Protein AF-A0A838KE91-F1 (afdb_monomer_lite)

Radius of gyration: 13.76 Å; chains: 1; bounding box: 28×25×41 Å

pLDDT: mean 90.92, std 10.04, range [49.72, 97.94]

Sequence (57 aa):
MTQTGWRSTELTRRLGVELPLMQAPLGGGPGTPELTAAASGAGCLGVVGAGYLDPPD

Structure (mmCIF, N/CA/C/O backbone):
data_AF-A0A838KE91-F1
#
_entry.id   AF-A0A838KE91-F1
#
loop_
_atom_site.group_PDB
_atom_site.id
_atom_site.type_symbol
_atom_site.label_atom_id
_atom_site.label_alt_id
_atom_site.label_comp_id
_atom_site.label_asym_id
_atom_site.label_entity_id
_atom_site.label_seq_id
_atom_site.pdbx_PDB_ins_code
_atom_site.Cartn_x
_atom_site.Cartn_y
_atom_site.Cartn_z
_atom_site.occupancy
_atom_site.B_iso_or_equiv
_atom_site.auth_seq_id
_atom_site.auth_comp_id
_atom_site.auth_asym_id
_atom_site.auth_atom_id
_atom_site.pdbx_PDB_model_num
ATOM 1 N N . MET A 1 1 ? -15.974 -14.405 14.896 1.00 49.72 1 MET A N 1
ATOM 2 C CA . MET A 1 1 ? -14.697 -13.686 15.089 1.00 49.72 1 MET A CA 1
ATOM 3 C C . MET A 1 1 ? -15.028 -12.235 15.379 1.00 49.72 1 MET A C 1
ATOM 5 O O . MET A 1 1 ? -15.663 -11.598 14.551 1.00 49.72 1 MET A O 1
ATOM 9 N N . THR A 1 2 ? -14.721 -11.745 16.575 1.00 56.62 2 THR A N 1
ATOM 10 C CA . THR A 1 2 ? -15.000 -10.366 16.989 1.00 56.62 2 THR A CA 1
ATOM 11 C C . THR A 1 2 ? -14.164 -9.427 16.128 1.00 56.62 2 THR A C 1
ATOM 13 O O . THR A 1 2 ? -12.936 -9.450 16.204 1.00 56.62 2 THR A O 1
ATOM 16 N N . GLN A 1 3 ? -14.812 -8.634 15.274 1.00 59.59 3 GLN A N 1
ATOM 17 C CA . GLN A 1 3 ? -14.141 -7.552 14.564 1.00 59.59 3 GLN A CA 1
ATOM 18 C C . GLN A 1 3 ? -13.563 -6.603 15.618 1.00 59.59 3 GLN A C 1
ATOM 20 O O . GLN A 1 3 ? -14.296 -5.941 16.348 1.00 59.59 3 GLN A O 1
ATOM 25 N N . THR A 1 4 ? -12.244 -6.597 15.769 1.00 66.69 4 THR A N 1
ATOM 26 C CA . THR A 1 4 ? -11.578 -5.679 16.685 1.00 66.69 4 THR A CA 1
ATOM 27 C C . THR A 1 4 ? -11.723 -4.269 16.113 1.00 66.69 4 THR A C 1
ATOM 29 O O . THR A 1 4 ? -11.462 -4.070 14.926 1.00 66.69 4 THR A O 1
ATOM 32 N N . GLY A 1 5 ? -12.124 -3.292 16.933 1.00 83.00 5 GLY A N 1
ATOM 33 C CA . GLY A 1 5 ? -12.438 -1.929 16.473 1.00 83.00 5 GLY A CA 1
ATOM 34 C C . GLY A 1 5 ? -11.317 -1.224 15.699 1.00 83.00 5 GLY A C 1
ATOM 35 O O . GLY A 1 5 ? -11.590 -0.282 14.967 1.00 83.00 5 GLY A O 1
ATOM 36 N N . TRP A 1 6 ? -10.070 -1.702 15.789 1.00 90.75 6 TRP A N 1
ATOM 37 C CA . TRP A 1 6 ? -8.966 -1.170 14.991 1.00 90.75 6 TRP A CA 1
ATOM 38 C C . TRP A 1 6 ? -9.103 -1.463 13.487 1.00 90.75 6 TRP A C 1
ATOM 40 O O . TRP A 1 6 ? -8.641 -0.654 12.698 1.00 90.75 6 TRP A O 1
ATOM 50 N N . ARG A 1 7 ? -9.746 -2.564 13.059 1.00 93.06 7 ARG A N 1
ATOM 51 C CA . ARG A 1 7 ? -9.890 -2.896 11.622 1.00 93.06 7 ARG A CA 1
ATOM 52 C C . ARG A 1 7 ? -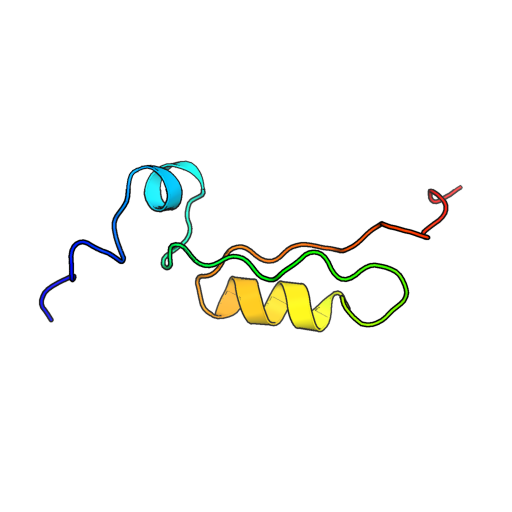10.995 -2.084 10.932 1.00 93.06 7 ARG A C 1
ATOM 54 O O . ARG A 1 7 ? -10.839 -1.681 9.784 1.00 93.06 7 ARG A O 1
ATOM 61 N N . SER A 1 8 ? -12.094 -1.796 11.633 1.00 91.88 8 SER A N 1
ATOM 62 C CA . SER A 1 8 ? -13.215 -1.007 11.095 1.00 91.88 8 SER A CA 1
ATOM 63 C C . SER A 1 8 ? -13.182 0.422 11.610 1.00 91.88 8 SER A C 1
ATOM 65 O O . SER A 1 8 ? -13.698 0.752 12.677 1.00 91.88 8 SER A O 1
ATOM 67 N N . THR A 1 9 ? -12.580 1.286 10.803 1.00 93.00 9 THR A N 1
ATOM 68 C CA . THR A 1 9 ? -12.480 2.724 11.039 1.00 93.00 9 THR A CA 1
ATOM 69 C C . THR A 1 9 ? -13.297 3.469 9.988 1.00 93.00 9 THR A C 1
ATOM 71 O O . THR A 1 9 ? -13.756 2.897 9.000 1.00 93.00 9 THR A O 1
ATOM 74 N N . GLU A 1 10 ? -13.484 4.772 10.178 1.00 95.06 10 GLU A N 1
ATOM 75 C CA . GLU A 1 10 ? -14.091 5.601 9.135 1.00 95.06 10 GLU A CA 1
ATOM 76 C C . GLU A 1 10 ? -13.251 5.621 7.852 1.00 95.06 10 GLU A C 1
ATOM 78 O O . GLU A 1 10 ? -13.796 5.604 6.751 1.00 95.06 10 GLU A O 1
ATOM 83 N N . LEU A 1 11 ? -11.924 5.581 7.988 1.00 93.62 11 LEU A N 1
ATOM 84 C CA . LEU A 1 11 ? -11.000 5.543 6.861 1.00 93.62 11 LEU A CA 1
ATOM 85 C C . LEU A 1 11 ? -11.188 4.275 6.016 1.00 93.62 11 LEU A C 1
ATOM 87 O O . LEU A 1 11 ? -11.314 4.372 4.797 1.00 93.62 11 LEU A O 1
ATOM 91 N N . THR A 1 12 ? -11.255 3.100 6.653 1.00 96.00 12 THR A N 1
ATOM 92 C CA . THR A 1 12 ? -11.399 1.825 5.933 1.00 96.00 12 THR A CA 1
ATOM 93 C C . THR A 1 12 ? -12.739 1.740 5.198 1.00 96.00 12 THR A C 1
ATOM 95 O O . THR A 1 12 ? -12.775 1.308 4.048 1.00 96.00 12 THR A O 1
ATOM 98 N N . ARG A 1 13 ? -13.820 2.284 5.783 1.00 95.56 13 ARG A N 1
ATOM 99 C CA . ARG A 1 13 ? -15.134 2.410 5.122 1.00 95.56 13 ARG A CA 1
ATOM 100 C C . ARG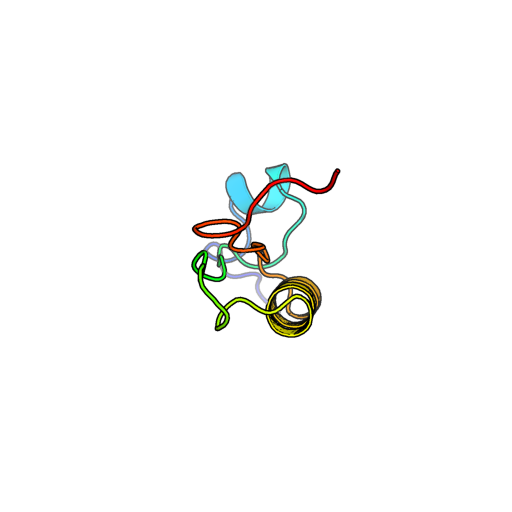 A 1 13 ? -15.128 3.347 3.918 1.00 95.56 13 ARG A C 1
ATOM 102 O O . ARG A 1 13 ? -15.721 3.015 2.899 1.00 95.56 13 ARG A O 1
ATOM 109 N N . ARG A 1 14 ? -14.473 4.507 4.020 1.00 96.56 14 ARG A N 1
ATOM 110 C CA . ARG A 1 14 ? -14.410 5.481 2.916 1.00 96.56 14 ARG A CA 1
ATOM 111 C C . ARG A 1 14 ? -13.581 4.993 1.736 1.00 96.56 14 ARG A C 1
ATOM 113 O O . ARG A 1 14 ? -13.886 5.347 0.604 1.00 96.56 14 ARG A O 1
ATOM 120 N N . LEU A 1 15 ? -12.534 4.221 2.009 1.00 95.75 15 LEU A N 1
ATOM 121 C CA . LEU A 1 15 ? -11.598 3.742 0.993 1.00 95.75 15 LEU A CA 1
ATOM 122 C C . LEU A 1 15 ? -11.925 2.336 0.473 1.00 95.75 15 LEU A C 1
ATOM 124 O O . LEU A 1 15 ? -11.314 1.906 -0.498 1.00 95.75 15 LEU A O 1
ATOM 128 N N . GLY A 1 16 ? -12.866 1.621 1.099 1.00 96.12 16 GLY A N 1
ATOM 129 C CA . GLY A 1 16 ? -13.241 0.265 0.692 1.00 96.12 16 GLY A CA 1
ATOM 130 C C . GLY A 1 16 ? -12.153 -0.784 0.949 1.00 96.12 16 GLY A C 1
ATOM 131 O O . GLY A 1 16 ? -12.059 -1.751 0.202 1.00 96.12 16 GLY A O 1
ATOM 132 N N . VAL A 1 17 ? -11.329 -0.594 1.984 1.00 96.94 17 VAL A N 1
ATOM 133 C CA . VAL A 1 17 ? -10.251 -1.523 2.380 1.00 96.94 17 VAL A CA 1
ATOM 134 C C . VAL A 1 17 ? -10.602 -2.241 3.687 1.00 96.94 17 VAL A C 1
ATOM 136 O O . VAL A 1 17 ? -11.420 -1.760 4.468 1.00 96.94 17 VAL A O 1
ATOM 139 N N . GLU A 1 18 ? -9.984 -3.390 3.958 1.00 96.56 18 GLU A N 1
ATOM 140 C CA . GLU A 1 18 ? -10.275 -4.204 5.152 1.00 96.56 18 GLU A CA 1
ATOM 141 C C . GLU A 1 18 ? -9.415 -3.838 6.364 1.00 96.56 18 GLU A C 1
ATOM 143 O O . GLU A 1 18 ? -9.795 -4.067 7.518 1.00 96.56 18 GLU A O 1
ATOM 148 N N . LEU A 1 19 ? -8.217 -3.321 6.100 1.00 96.06 19 LEU A N 1
ATOM 149 C CA . LEU A 1 19 ? -7.206 -3.002 7.093 1.00 96.06 19 LEU A CA 1
ATOM 150 C C . LEU A 1 19 ? -6.877 -1.509 7.020 1.00 96.06 19 LEU A C 1
ATOM 152 O O . LEU A 1 19 ? -6.709 -0.977 5.922 1.00 96.06 19 LEU A O 1
ATOM 156 N N . PRO A 1 20 ? -6.718 -0.813 8.161 1.00 96.12 20 PRO A N 1
ATOM 157 C CA . PRO A 1 20 ? -6.253 0.575 8.202 1.00 96.12 20 PRO A CA 1
ATOM 158 C C . PRO A 1 20 ? -4.732 0.642 7.967 1.00 96.12 20 PRO A C 1
ATOM 160 O O . PRO A 1 20 ? -3.995 1.262 8.730 1.00 96.12 20 PRO A O 1
ATOM 163 N N . LEU A 1 21 ? -4.249 -0.072 6.956 1.00 95.62 21 LEU A N 1
ATOM 164 C CA . LEU A 1 21 ? -2.846 -0.208 6.609 1.00 95.62 21 LEU A CA 1
ATOM 165 C C . LEU A 1 21 ? -2.649 0.288 5.182 1.00 95.62 21 LEU A C 1
ATOM 167 O O . LEU A 1 21 ? -3.468 0.036 4.297 1.00 95.62 21 LEU A O 1
ATOM 171 N N . MET A 1 22 ? -1.539 0.980 4.968 1.00 95.69 22 MET A N 1
ATOM 172 C CA . MET A 1 22 ? -1.135 1.506 3.673 1.00 95.69 22 MET A CA 1
ATOM 173 C C . MET A 1 22 ? 0.285 1.029 3.389 1.00 95.69 22 MET A C 1
ATOM 175 O O . MET A 1 22 ? 1.164 1.153 4.243 1.00 95.69 22 MET A O 1
ATOM 179 N N . GLN A 1 23 ? 0.519 0.495 2.193 1.00 97.25 23 GLN A N 1
ATOM 180 C CA . GLN A 1 23 ? 1.879 0.273 1.709 1.00 97.25 23 GLN A CA 1
ATOM 181 C C . GLN A 1 23 ? 2.531 1.638 1.441 1.00 97.25 23 GLN A C 1
ATOM 183 O O . GLN A 1 23 ? 1.977 2.457 0.713 1.00 97.25 23 GLN A O 1
ATOM 188 N N . ALA A 1 24 ? 3.700 1.894 2.037 1.00 96.00 24 ALA A N 1
ATOM 189 C CA . ALA A 1 24 ? 4.410 3.164 1.869 1.00 96.00 24 ALA A CA 1
ATOM 190 C C . ALA A 1 24 ? 4.689 3.442 0.381 1.00 96.00 24 ALA A C 1
ATOM 192 O O . ALA A 1 24 ? 5.114 2.520 -0.302 1.00 96.00 24 ALA A O 1
ATOM 193 N N . PRO A 1 25 ? 4.508 4.665 -0.143 1.00 93.44 25 PRO A N 1
ATOM 194 C CA . PRO A 1 25 ? 4.842 4.973 -1.532 1.00 93.44 25 PRO A CA 1
ATOM 195 C C . PRO A 1 25 ? 6.358 4.856 -1.752 1.00 93.44 25 PRO A C 1
ATOM 197 O O . PRO A 1 25 ? 7.131 5.679 -1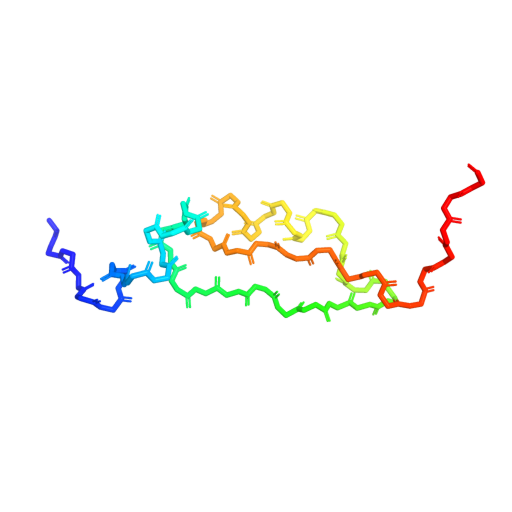.266 1.00 93.44 25 PRO A O 1
ATOM 200 N N . LEU A 1 26 ? 6.788 3.820 -2.476 1.00 94.12 26 LEU A N 1
ATOM 201 C CA . LEU A 1 26 ? 8.201 3.503 -2.712 1.00 94.12 26 LEU A CA 1
ATOM 202 C C . LEU A 1 26 ? 8.598 3.863 -4.156 1.00 94.12 26 LEU A C 1
ATOM 204 O O . LEU A 1 26 ? 8.577 3.013 -5.042 1.00 94.12 26 LEU A O 1
ATOM 208 N N . GLY A 1 27 ? 8.925 5.133 -4.410 1.00 91.56 27 GLY A N 1
ATOM 209 C CA . GLY A 1 27 ? 9.414 5.581 -5.724 1.00 91.56 27 GLY A CA 1
ATOM 210 C C . GLY A 1 27 ? 10.803 5.032 -6.073 1.00 91.56 27 GLY A C 1
ATOM 211 O O . GLY A 1 27 ? 11.555 4.623 -5.189 1.00 91.56 27 GLY A O 1
ATOM 212 N N . GLY A 1 28 ? 11.158 5.052 -7.361 1.00 86.56 28 GLY A N 1
ATOM 213 C CA . GLY A 1 28 ? 12.513 4.715 -7.828 1.00 86.56 28 GLY A CA 1
ATOM 214 C C . GLY A 1 28 ? 12.814 3.217 -7.961 1.00 86.56 28 GLY A C 1
ATOM 215 O O . GLY A 1 28 ? 13.975 2.823 -7.894 1.00 86.56 28 GLY A O 1
ATOM 216 N N . GLY A 1 29 ? 11.786 2.374 -8.121 1.00 85.75 29 GLY A N 1
ATOM 217 C CA . GLY A 1 29 ? 11.934 0.932 -8.371 1.00 85.75 29 GLY A CA 1
ATOM 218 C C . GLY A 1 29 ? 11.343 -0.021 -7.319 1.00 85.75 29 GLY A C 1
ATOM 219 O O . GLY A 1 29 ? 10.678 -0.971 -7.723 1.00 85.75 29 GLY A O 1
ATOM 220 N N . PRO A 1 30 ? 11.518 0.177 -5.996 1.00 89.50 30 PRO A N 1
ATOM 221 C CA . PRO A 1 30 ? 11.076 -0.810 -5.002 1.00 89.50 30 PRO A CA 1
ATOM 222 C C . PRO A 1 30 ? 9.550 -0.920 -4.844 1.00 89.50 30 PRO A C 1
ATOM 224 O O . PRO A 1 30 ? 9.055 -1.952 -4.393 1.00 89.50 30 PRO A O 1
ATOM 227 N N . GLY A 1 31 ? 8.788 0.111 -5.213 1.00 90.81 31 GLY A N 1
ATOM 228 C CA . GLY A 1 31 ? 7.323 0.097 -5.229 1.00 90.81 31 GLY A CA 1
ATOM 229 C C . GLY A 1 31 ? 6.756 -0.463 -6.523 1.00 90.81 31 GLY A C 1
ATOM 230 O O . GLY A 1 31 ? 6.112 0.276 -7.266 1.00 90.81 31 GLY A O 1
ATOM 231 N N . THR A 1 32 ? 7.019 -1.740 -6.813 1.00 93.88 32 THR A N 1
ATOM 232 C CA . THR A 1 32 ? 6.563 -2.363 -8.064 1.00 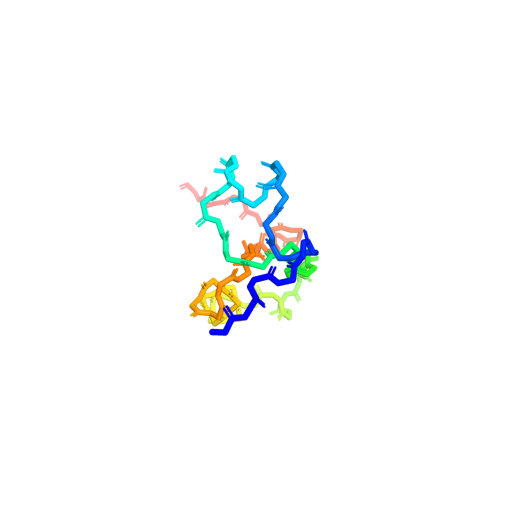93.88 32 THR A CA 1
ATOM 233 C C . THR A 1 32 ? 5.031 -2.497 -8.118 1.00 93.88 32 THR A C 1
ATOM 235 O O . THR A 1 32 ? 4.378 -2.575 -7.068 1.00 93.88 32 THR A O 1
ATOM 238 N N . PRO A 1 33 ? 4.428 -2.580 -9.320 1.00 94.19 33 PRO A N 1
ATOM 239 C CA . PRO A 1 33 ? 2.997 -2.849 -9.465 1.00 94.19 33 PRO A CA 1
ATOM 240 C C . PRO A 1 33 ? 2.545 -4.133 -8.754 1.00 94.19 33 PRO A C 1
ATOM 242 O O . PRO A 1 33 ? 1.463 -4.168 -8.169 1.00 94.19 33 PRO A O 1
ATOM 245 N N . GLU A 1 34 ? 3.380 -5.173 -8.745 1.00 96.62 34 GLU A N 1
ATOM 246 C CA . GLU A 1 34 ? 3.102 -6.444 -8.069 1.00 96.62 34 GLU A CA 1
ATOM 247 C C . GLU A 1 34 ? 3.026 -6.264 -6.552 1.00 96.62 34 GLU A C 1
ATOM 249 O O . GLU A 1 34 ? 2.156 -6.854 -5.913 1.00 96.62 34 GLU A O 1
ATOM 254 N N . LEU A 1 35 ? 3.882 -5.415 -5.968 1.00 96.12 35 LEU A N 1
ATOM 255 C CA . LEU A 1 35 ? 3.812 -5.081 -4.545 1.00 96.12 35 LEU A CA 1
ATOM 256 C C . LEU A 1 35 ? 2.514 -4.332 -4.218 1.00 96.12 35 LEU A C 1
ATOM 258 O O . LEU A 1 35 ? 1.831 -4.674 -3.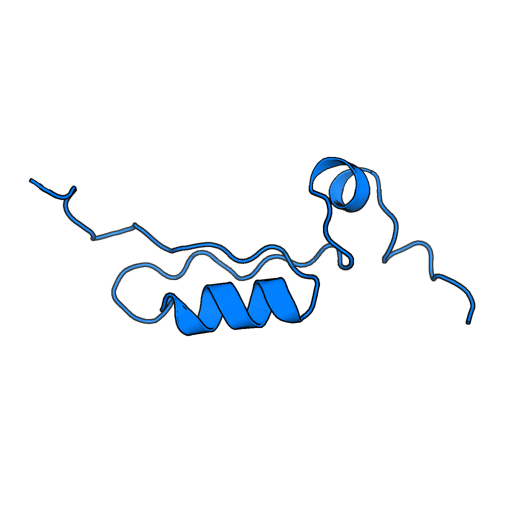250 1.00 96.12 35 LEU A O 1
ATOM 262 N N . THR A 1 36 ? 2.144 -3.343 -5.034 1.00 96.88 36 THR A N 1
ATOM 263 C CA . THR A 1 36 ? 0.880 -2.609 -4.880 1.00 96.88 36 THR A CA 1
ATOM 264 C C . THR A 1 36 ? -0.333 -3.541 -4.984 1.00 96.88 36 THR A C 1
ATOM 266 O O . THR A 1 36 ? -1.257 -3.454 -4.166 1.00 9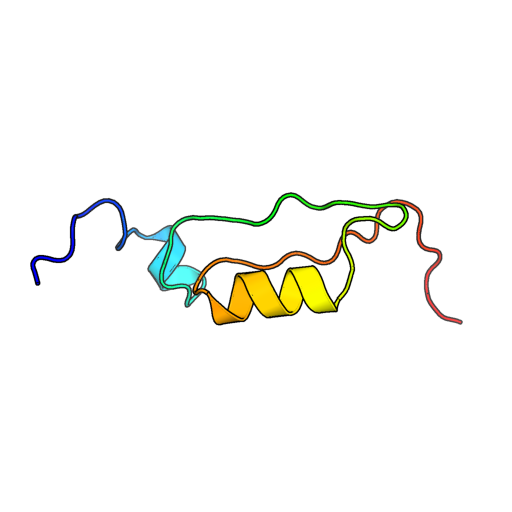6.88 36 THR A O 1
ATOM 269 N N . ALA A 1 37 ? -0.327 -4.463 -5.950 1.00 97.62 37 ALA A N 1
ATOM 270 C CA . ALA A 1 37 ? -1.386 -5.449 -6.135 1.00 97.62 37 ALA A CA 1
ATOM 271 C C . ALA A 1 37 ? -1.458 -6.436 -4.961 1.00 97.62 37 ALA A C 1
ATOM 273 O O . ALA A 1 37 ? -2.548 -6.701 -4.455 1.00 97.62 37 ALA A O 1
ATOM 274 N N . ALA A 1 38 ? -0.315 -6.927 -4.475 1.00 97.88 38 ALA A N 1
ATOM 275 C CA . ALA A 1 38 ? -0.249 -7.827 -3.327 1.00 97.88 38 ALA A CA 1
ATOM 276 C C . ALA A 1 38 ? -0.777 -7.164 -2.044 1.00 97.88 38 ALA A C 1
ATOM 278 O O . ALA A 1 38 ? -1.561 -7.773 -1.317 1.00 97.88 38 ALA A O 1
ATOM 279 N N . ALA A 1 39 ? -0.411 -5.903 -1.787 1.00 97.44 39 ALA A N 1
ATOM 280 C CA . ALA A 1 39 ? -0.937 -5.141 -0.654 1.00 97.44 39 ALA A CA 1
ATOM 281 C C . ALA A 1 39 ? -2.463 -4.962 -0.744 1.00 97.44 39 ALA A C 1
ATOM 283 O O . ALA A 1 39 ? -3.167 -5.176 0.244 1.00 97.44 39 ALA A O 1
ATOM 284 N N . SER A 1 40 ? -2.971 -4.632 -1.935 1.00 97.56 40 SER A N 1
ATOM 285 C CA . SER A 1 40 ? -4.410 -4.474 -2.184 1.00 97.56 40 SER A CA 1
ATOM 286 C C . SER A 1 40 ? -5.169 -5.793 -2.004 1.00 97.56 40 SER A C 1
ATOM 288 O O . SER A 1 40 ? -6.193 -5.832 -1.327 1.00 97.56 40 SER A O 1
ATOM 290 N N . GLY A 1 41 ? -4.631 -6.898 -2.531 1.00 97.94 41 GLY A N 1
ATOM 291 C CA . GLY A 1 41 ? -5.197 -8.241 -2.368 1.00 97.94 41 GLY A CA 1
ATOM 292 C C . GLY A 1 41 ? -5.174 -8.757 -0.925 1.00 97.94 41 GLY A C 1
ATOM 293 O O . GLY A 1 41 ? -5.989 -9.602 -0.568 1.00 97.94 41 GLY A O 1
ATOM 294 N N . ALA A 1 42 ? -4.288 -8.224 -0.079 1.00 97.62 42 ALA A N 1
ATOM 295 C CA . ALA A 1 42 ? -4.257 -8.494 1.358 1.00 97.62 42 ALA A CA 1
ATOM 296 C C . ALA A 1 42 ? -5.234 -7.619 2.176 1.00 97.62 42 ALA A C 1
ATOM 298 O O . ALA A 1 42 ? -5.270 -7.730 3.403 1.00 97.62 42 ALA A O 1
ATOM 299 N N . GLY A 1 43 ? -6.008 -6.742 1.524 1.00 96.62 43 GLY A N 1
ATOM 300 C CA . GLY A 1 43 ? -7.005 -5.880 2.165 1.00 96.62 43 GLY A CA 1
ATOM 301 C C . GLY A 1 43 ? -6.464 -4.540 2.677 1.00 96.62 43 GLY A C 1
ATOM 302 O O . GLY A 1 43 ? -7.165 -3.848 3.417 1.00 96.62 43 GLY A O 1
ATOM 303 N N . CYS A 1 44 ? -5.238 -4.167 2.306 1.00 96.56 44 CYS A N 1
ATOM 304 C CA . CYS A 1 44 ? -4.629 -2.870 2.608 1.00 96.56 44 CYS A CA 1
ATOM 305 C C . CYS A 1 44 ? -4.802 -1.896 1.433 1.00 96.56 44 CYS A C 1
ATOM 307 O O . CYS A 1 44 ? -5.126 -2.293 0.318 1.00 96.56 44 CYS A O 1
ATOM 309 N N . LEU A 1 45 ? -4.505 -0.615 1.645 1.00 97.56 45 LEU A N 1
ATOM 310 C CA . LEU A 1 45 ? -4.369 0.332 0.540 1.00 97.56 45 LEU A CA 1
ATOM 311 C C . LEU A 1 45 ? -2.988 0.178 -0.122 1.00 97.56 45 LEU A C 1
ATOM 313 O O . LEU A 1 45 ? -1.965 0.514 0.484 1.00 97.56 45 LEU A O 1
ATOM 317 N N . GLY A 1 46 ? -2.954 -0.328 -1.356 1.00 97.31 46 GLY A N 1
ATOM 318 C CA . GLY A 1 46 ? -1.752 -0.337 -2.193 1.00 97.31 46 GLY A CA 1
ATOM 319 C C . GLY A 1 46 ? -1.490 1.028 -2.839 1.00 97.31 46 GLY A C 1
ATOM 320 O O . GLY A 1 46 ? -2.432 1.725 -3.218 1.00 97.31 46 GLY A O 1
ATOM 321 N N . VAL A 1 47 ? -0.216 1.413 -2.981 1.00 96.25 47 VAL A N 1
ATOM 322 C CA . VAL A 1 47 ? 0.182 2.717 -3.534 1.00 96.25 47 VAL A CA 1
ATOM 323 C C . VAL A 1 47 ? 1.318 2.566 -4.546 1.00 96.25 47 VAL A C 1
ATOM 325 O O . VAL A 1 47 ? 2.427 2.159 -4.194 1.00 96.25 47 VAL A O 1
ATOM 328 N N . VAL A 1 48 ? 1.064 2.979 -5.791 1.00 94.12 48 VAL A N 1
ATOM 329 C CA . VAL A 1 48 ? 2.101 3.069 -6.828 1.00 94.12 48 VAL A CA 1
ATOM 330 C C . VAL A 1 48 ? 2.982 4.288 -6.551 1.00 94.12 48 VAL A C 1
ATOM 332 O O . VAL A 1 48 ? 2.515 5.428 -6.557 1.00 94.12 48 VAL A O 1
ATOM 335 N N . GLY A 1 49 ? 4.268 4.052 -6.291 1.00 91.75 49 GLY A N 1
ATOM 336 C CA . GLY A 1 49 ? 5.245 5.111 -6.057 1.00 91.75 49 GLY A CA 1
ATOM 337 C C . GLY A 1 49 ? 5.720 5.737 -7.367 1.00 91.75 49 GLY A C 1
ATOM 338 O O . GLY A 1 49 ? 6.678 5.255 -7.955 1.00 91.75 49 GLY A O 1
ATOM 339 N N . ALA A 1 50 ? 5.094 6.833 -7.799 1.00 89.88 50 ALA A N 1
ATOM 340 C CA . ALA A 1 50 ? 5.479 7.548 -9.025 1.00 89.88 50 ALA A CA 1
ATOM 341 C C . ALA A 1 50 ? 6.597 8.592 -8.828 1.00 89.88 50 ALA A C 1
ATOM 343 O O . ALA A 1 50 ? 6.968 9.294 -9.766 1.00 89.88 50 ALA A O 1
ATOM 344 N N . GLY A 1 51 ? 7.147 8.711 -7.614 1.00 87.31 51 GLY A N 1
ATOM 345 C CA . GLY A 1 51 ? 8.343 9.523 -7.393 1.00 87.31 51 GLY A CA 1
ATOM 346 C C . GLY A 1 51 ? 9.467 9.006 -8.290 1.00 87.31 51 GLY A C 1
ATOM 347 O O . GLY A 1 51 ? 9.765 7.812 -8.243 1.00 87.31 51 GLY A O 1
ATOM 348 N N . TYR A 1 52 ? 10.060 9.896 -9.088 1.00 89.69 52 TYR A N 1
ATOM 349 C CA . TYR A 1 52 ? 11.122 9.612 -10.068 1.00 89.69 52 TYR A CA 1
ATOM 350 C C . TYR A 1 52 ? 10.684 8.951 -11.387 1.00 89.69 52 TYR A C 1
ATOM 352 O O . TYR A 1 52 ? 11.551 8.521 -12.143 1.00 89.69 52 TYR A O 1
ATOM 360 N N . LEU A 1 53 ? 9.381 8.872 -11.680 1.00 86.62 53 LEU A N 1
ATOM 361 C CA . LEU A 1 53 ? 8.896 8.495 -13.010 1.00 86.62 53 LEU A CA 1
ATOM 362 C C . LEU A 1 53 ? 8.587 9.745 -13.835 1.00 86.62 53 LEU A C 1
ATOM 364 O O . LEU A 1 53 ? 7.952 10.676 -13.334 1.00 86.62 53 LEU A O 1
ATOM 368 N N . ASP A 1 54 ? 8.993 9.731 -15.099 1.00 88.88 54 ASP A N 1
ATOM 369 C CA . ASP A 1 54 ? 8.478 10.670 -16.089 1.00 88.88 54 ASP A CA 1
ATOM 370 C C . ASP A 1 54 ? 7.045 10.270 -16.485 1.00 88.88 54 ASP A C 1
ATOM 372 O O . ASP A 1 54 ? 6.696 9.080 -16.442 1.00 88.88 54 ASP A O 1
ATOM 376 N N . PRO A 1 55 ? 6.180 11.238 -16.836 1.00 86.38 55 PRO A N 1
ATOM 377 C CA . PRO A 1 55 ? 4.879 10.920 -17.402 1.00 86.38 55 PRO A CA 1
ATOM 378 C C . PRO A 1 55 ? 5.053 10.126 -18.708 1.00 86.38 55 PRO A C 1
ATOM 380 O O . PRO A 1 55 ? 6.048 10.316 -19.410 1.00 86.38 55 PRO A O 1
ATOM 383 N N . PRO A 1 56 ? 4.099 9.245 -19.049 1.00 83.75 56 PRO A N 1
ATOM 384 C CA . PRO A 1 56 ? 4.069 8.660 -20.383 1.00 83.75 56 PRO A CA 1
ATOM 385 C C . PRO A 1 56 ? 3.900 9.766 -21.439 1.00 83.75 56 PRO A C 1
ATOM 387 O O . PRO A 1 56 ? 3.280 10.793 -21.145 1.00 83.75 56 PRO A O 1
ATOM 390 N N . ASP A 1 57 ? 4.443 9.532 -22.637 1.00 81.25 57 ASP A N 1
ATOM 391 C CA . ASP A 1 57 ? 4.251 10.396 -23.815 1.00 81.25 57 ASP A CA 1
ATOM 392 C C . ASP A 1 57 ? 2.763 10.619 -24.156 1.00 81.25 57 ASP A C 1
ATOM 394 O O . ASP A 1 57 ? 1.958 9.662 -24.016 1.00 81.25 57 ASP A O 1
#

Secondary structure (DSSP, 8-state):
----TTTS-HHHHHHT-SSS-B----TTTTS-HHHHHHHHHTTSB-----TTPPPP-

Foldseek 3Di:
DDPDVQQDDPVCVVVVFRHAAEDPQDPDPPLDPVVLVVCVVVRHHRDHNCVPPDDDD